Protein AF-A0AAN7BEZ6-F1 (afdb_monomer_lite)

pLDDT: mean 72.89, std 10.32, range [34.03, 89.44]

InterPro domains:
  IPR023213 Chloramphenicol acetyltransferase-like domain superfamily [G3DSA:3.30.559.10] (7-129)

Foldseek 3Di:
DDDDPDPDCVPDPDDDDDDPVRVVVVVCVVVLAVVVVVVQVVQVVVCQPDQLQQKAKDADPPPDDDPDDRIDIDGDNDADDDEAEAEEQDPDVVSVVVVVVVVVPPDQDRDRRHGRDYHYWYAYPNGDTDD

Sequence (131 aa):
MAQTGITNPVEIEDVYPCSAMQQDILLDQISGSSEAYHSRRAWAAVVKRHGILRTVFAENRSLAACETSPFFQAVLKKPKVNVQRLSIEGEHDGQVVSALFEWEGGAPTYMRKQPEHRVCLCITASGWIYS

Organism: NCBI:txid252190

Structure (mmCIF, N/CA/C/O backbone):
data_AF-A0AAN7BEZ6-F1
#
_entry.id   AF-A0AAN7BEZ6-F1
#
loop_
_atom_site.group_PDB
_atom_site.id
_atom_site.type_symbol
_atom_site.label_atom_id
_atom_site.label_alt_id
_atom_site.label_comp_id
_atom_site.label_asym_id
_atom_site.label_entity_id
_atom_site.label_seq_id
_atom_site.pdbx_PDB_ins_code
_atom_site.Cartn_x
_atom_site.Cartn_y
_atom_site.Cartn_z
_atom_site.occupancy
_atom_site.B_iso_or_equiv
_atom_site.auth_seq_id
_atom_site.auth_comp_id
_atom_site.auth_asym_id
_atom_site.auth_atom_id
_atom_site.pdbx_PDB_model_num
ATOM 1 N N . MET A 1 1 ? -7.878 -6.395 -31.678 1.00 34.03 1 MET A N 1
ATOM 2 C CA . MET A 1 1 ? -7.425 -7.580 -32.437 1.00 34.03 1 MET A CA 1
ATOM 3 C C . MET A 1 1 ? -5.981 -7.834 -32.038 1.00 34.03 1 MET A C 1
ATOM 5 O O . MET A 1 1 ? -5.226 -6.872 -32.021 1.00 34.03 1 MET A O 1
ATOM 9 N N . ALA A 1 2 ? -5.625 -9.048 -31.611 1.00 40.66 2 ALA A N 1
ATOM 10 C CA . ALA A 1 2 ? -4.254 -9.373 -31.212 1.00 40.66 2 ALA A CA 1
ATOM 11 C C . ALA A 1 2 ? -3.385 -9.570 -32.465 1.00 40.66 2 ALA A C 1
ATOM 13 O O . ALA A 1 2 ? -3.786 -10.300 -33.368 1.00 40.66 2 ALA A O 1
ATOM 14 N N . GLN A 1 3 ? -2.230 -8.909 -32.527 1.00 50.12 3 GLN A N 1
ATOM 15 C CA . GLN A 1 3 ? -1.208 -9.136 -33.551 1.00 50.12 3 GLN A CA 1
ATOM 16 C C . GLN A 1 3 ? -0.045 -9.873 -32.896 1.00 50.12 3 GLN A C 1
ATOM 18 O O . GLN A 1 3 ? 0.576 -9.361 -31.967 1.00 50.12 3 GLN A O 1
ATOM 23 N N . THR A 1 4 ? 0.229 -11.087 -33.354 1.00 56.28 4 THR A N 1
ATOM 24 C CA . THR A 1 4 ? 1.430 -11.825 -32.968 1.00 56.28 4 THR A CA 1
ATOM 25 C C . THR A 1 4 ? 2.590 -11.347 -33.839 1.00 56.28 4 THR A C 1
ATOM 27 O O . THR A 1 4 ? 2.446 -11.269 -35.054 1.00 56.28 4 THR A O 1
ATOM 30 N N . GLY A 1 5 ? 3.752 -11.053 -33.243 1.00 61.12 5 GLY A N 1
ATOM 31 C CA . GLY A 1 5 ? 4.985 -10.727 -33.985 1.00 61.12 5 GLY A CA 1
ATOM 32 C C . GLY A 1 5 ? 5.600 -11.919 -34.736 1.00 61.12 5 GLY A C 1
ATOM 33 O O . GLY A 1 5 ? 6.637 -11.777 -35.375 1.00 61.12 5 GLY A O 1
ATOM 34 N N . ILE A 1 6 ? 4.964 -13.089 -34.650 1.00 67.94 6 ILE A N 1
ATOM 35 C CA . ILE A 1 6 ? 5.328 -14.312 -35.361 1.00 67.94 6 ILE A CA 1
ATOM 36 C C . ILE A 1 6 ? 4.759 -14.211 -36.779 1.00 67.94 6 ILE A C 1
ATOM 38 O O . ILE A 1 6 ? 3.542 -14.228 -36.969 1.00 67.94 6 ILE A O 1
ATOM 42 N N . THR A 1 7 ? 5.641 -14.063 -37.765 1.00 71.56 7 THR A N 1
ATOM 43 C CA . THR A 1 7 ? 5.295 -13.879 -39.184 1.00 71.56 7 THR A CA 1
ATOM 44 C C . THR A 1 7 ? 5.155 -15.194 -39.951 1.00 71.56 7 THR A C 1
ATOM 46 O O . THR A 1 7 ? 4.520 -15.208 -41.004 1.00 71.56 7 THR A O 1
ATOM 49 N N . ASN A 1 8 ? 5.703 -16.295 -39.426 1.00 79.75 8 ASN A N 1
ATOM 50 C CA . ASN A 1 8 ? 5.627 -17.624 -40.022 1.00 79.75 8 ASN A CA 1
ATOM 51 C C . ASN A 1 8 ? 4.798 -18.582 -39.139 1.00 79.75 8 ASN A C 1
ATOM 53 O O . ASN A 1 8 ? 5.284 -19.043 -38.108 1.00 79.75 8 ASN A O 1
ATOM 57 N N . PRO A 1 9 ? 3.555 -18.917 -39.522 1.00 74.62 9 PRO A N 1
ATOM 58 C CA . PRO A 1 9 ? 2.665 -19.732 -38.694 1.00 74.62 9 PRO A CA 1
ATOM 59 C C . PRO A 1 9 ? 3.090 -21.204 -38.572 1.00 74.62 9 PRO A C 1
ATOM 61 O O . PRO A 1 9 ? 2.596 -21.891 -37.687 1.00 74.62 9 PRO A O 1
ATOM 64 N N . VAL A 1 10 ? 4.007 -21.693 -39.417 1.00 83.12 10 VAL A N 1
ATOM 65 C CA . VAL A 1 10 ? 4.525 -23.076 -39.341 1.00 83.12 10 VAL A CA 1
ATOM 66 C C . VAL A 1 10 ? 5.380 -23.304 -38.086 1.00 83.12 10 VAL A C 1
ATOM 68 O O . VAL A 1 10 ? 5.602 -24.439 -37.683 1.00 83.12 10 VAL A O 1
ATOM 71 N N . GLU A 1 11 ? 5.830 -22.230 -37.437 1.00 78.62 11 GLU A N 1
ATOM 72 C CA . GLU A 1 11 ? 6.617 -22.291 -36.201 1.00 78.62 11 GLU A CA 1
ATOM 73 C C . GLU A 1 11 ? 5.752 -22.469 -34.938 1.00 78.62 11 GLU A C 1
ATOM 75 O O . GLU A 1 11 ? 6.290 -22.617 -33.843 1.00 78.62 11 GLU A O 1
ATOM 80 N N . ILE A 1 12 ? 4.420 -22.452 -35.064 1.00 79.50 12 ILE A N 1
ATOM 81 C CA . ILE A 1 12 ? 3.487 -22.560 -33.936 1.00 79.50 12 ILE A CA 1
ATOM 82 C C . ILE A 1 12 ? 3.007 -24.010 -33.811 1.00 79.50 12 ILE A C 1
ATOM 84 O O . ILE A 1 12 ? 2.286 -24.501 -34.675 1.00 79.50 12 ILE A O 1
ATOM 88 N N . GLU A 1 13 ? 3.376 -24.675 -32.716 1.00 86.62 13 GLU A N 1
ATOM 89 C CA . GLU A 1 13 ? 2.917 -26.037 -32.401 1.00 86.62 13 GLU A CA 1
ATOM 90 C C . GLU A 1 13 ? 1.466 -26.054 -31.888 1.00 86.62 13 GLU A C 1
ATOM 92 O O . GLU A 1 13 ? 0.671 -26.872 -32.336 1.00 86.62 13 GLU A O 1
ATOM 97 N N . ASP A 1 14 ? 1.102 -25.129 -30.990 1.00 84.06 14 ASP A N 1
ATOM 98 C CA . ASP A 1 14 ? -0.245 -24.994 -30.419 1.00 84.06 14 ASP A CA 1
ATOM 99 C C . ASP A 1 14 ? -0.448 -23.614 -29.758 1.00 84.06 14 ASP A C 1
ATOM 101 O O . ASP A 1 14 ? 0.512 -22.883 -29.494 1.00 84.06 14 ASP A O 1
ATOM 105 N N . VAL A 1 15 ? -1.703 -23.256 -29.442 1.00 81.69 15 VAL A N 1
ATOM 106 C CA . VAL A 1 15 ? -2.054 -22.003 -28.742 1.00 81.69 15 VAL A CA 1
ATOM 107 C C . VAL A 1 15 ? -2.966 -22.272 -27.548 1.00 81.69 15 VAL A C 1
ATOM 109 O O . VAL A 1 15 ? -4.072 -22.791 -27.693 1.00 81.69 15 VAL A O 1
ATOM 112 N N . TYR A 1 16 ? -2.538 -21.820 -26.368 1.00 85.19 16 TYR A N 1
ATOM 113 C CA . TYR A 1 16 ? -3.280 -21.972 -25.117 1.00 85.19 16 TYR A CA 1
ATOM 114 C C . TYR A 1 16 ? -3.555 -20.616 -24.450 1.00 85.19 16 TYR A C 1
ATOM 116 O O . TYR A 1 16 ? -2.733 -19.699 -24.548 1.00 85.19 16 TYR A O 1
ATOM 124 N N . PRO A 1 17 ? -4.690 -20.460 -23.740 1.00 77.88 17 PRO A N 1
ATOM 125 C CA . PRO A 1 17 ? -4.943 -19.262 -22.951 1.00 77.88 17 PRO A CA 1
ATOM 126 C C . PRO A 1 17 ? -3.929 -19.147 -21.806 1.00 77.88 17 PRO A C 1
ATOM 128 O O . PRO A 1 17 ? -3.600 -20.129 -21.142 1.00 77.88 17 PRO A O 1
ATOM 131 N N . CYS A 1 18 ? -3.470 -17.926 -21.532 1.00 79.38 18 CYS A N 1
ATOM 132 C CA . CYS A 1 18 ? -2.625 -17.656 -20.370 1.00 79.38 18 CYS A CA 1
ATOM 133 C C . CYS A 1 18 ? -3.410 -17.882 -19.067 1.00 79.38 18 CYS A C 1
ATOM 135 O O . CYS A 1 18 ? -4.544 -17.413 -18.939 1.00 79.38 18 CYS A O 1
ATOM 137 N N . SER A 1 19 ? -2.795 -18.531 -18.077 1.00 83.38 19 SER A N 1
ATOM 138 C CA . SER A 1 19 ? -3.329 -18.613 -16.710 1.00 83.38 19 SER A CA 1
ATOM 139 C C . SER A 1 19 ? -3.383 -17.235 -16.042 1.00 83.38 19 SER A C 1
ATOM 141 O O . SER A 1 19 ? -2.655 -16.325 -16.433 1.00 83.38 19 SER A O 1
ATOM 143 N N . ALA A 1 20 ? -4.191 -17.090 -14.985 1.00 65.69 20 ALA A N 1
ATOM 144 C CA . ALA A 1 20 ? -4.278 -15.839 -14.223 1.00 65.69 20 ALA A CA 1
ATOM 145 C C . ALA A 1 20 ? -2.897 -15.342 -13.748 1.00 65.69 20 ALA A C 1
ATOM 147 O O . ALA A 1 20 ? -2.612 -14.154 -13.817 1.00 65.69 20 ALA A O 1
ATOM 148 N N . MET A 1 21 ? -2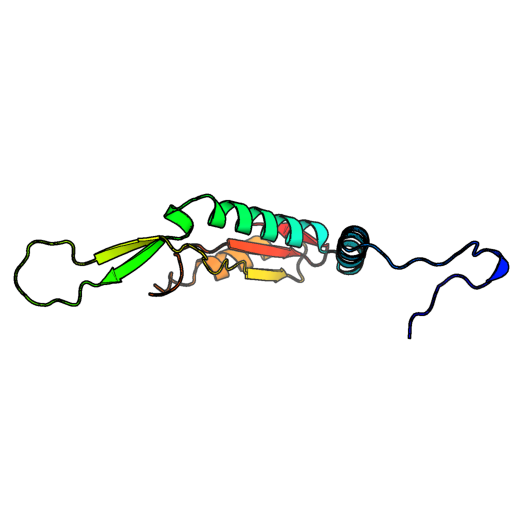.005 -16.258 -13.355 1.00 69.00 21 MET A N 1
ATOM 149 C CA . MET A 1 21 ? -0.644 -15.908 -12.941 1.00 69.00 21 MET A CA 1
ATOM 150 C C . MET A 1 21 ? 0.222 -15.427 -14.115 1.00 69.00 21 MET A C 1
ATOM 152 O O . MET A 1 21 ? 0.964 -14.464 -13.970 1.00 69.00 21 MET A O 1
ATOM 156 N N . GLN A 1 22 ? 0.120 -16.066 -15.285 1.00 76.81 22 GLN A N 1
ATOM 157 C CA . GLN A 1 22 ? 0.844 -15.633 -16.487 1.00 76.81 22 GLN A CA 1
ATOM 158 C C . GLN A 1 22 ? 0.336 -14.281 -17.001 1.00 76.81 22 GLN A C 1
ATOM 160 O O . GLN A 1 22 ? 1.136 -13.465 -17.445 1.00 76.81 22 GLN A O 1
ATOM 165 N N . GLN A 1 23 ? -0.973 -14.030 -16.916 1.00 78.12 23 GLN A N 1
ATOM 166 C CA . GLN A 1 23 ? -1.561 -12.740 -17.277 1.00 78.12 23 GLN A CA 1
ATOM 167 C C . GLN A 1 23 ? -1.069 -11.629 -16.350 1.00 78.12 23 GLN A C 1
ATOM 169 O O . GLN A 1 23 ? -0.638 -10.598 -16.853 1.00 78.12 23 GLN A O 1
ATOM 174 N N . ASP A 1 24 ? -1.066 -11.856 -15.032 1.00 65.25 24 ASP A N 1
ATOM 175 C CA . ASP A 1 24 ? -0.539 -10.892 -14.059 1.00 65.25 24 ASP A CA 1
ATOM 176 C C . ASP A 1 24 ? 0.933 -10.556 -14.355 1.00 65.25 24 ASP A C 1
ATOM 178 O O . ASP A 1 24 ? 1.282 -9.386 -14.466 1.00 65.25 24 ASP A O 1
ATOM 182 N N . ILE A 1 25 ? 1.777 -11.569 -14.595 1.00 70.44 25 ILE A N 1
ATOM 183 C CA . ILE A 1 25 ? 3.200 -11.373 -14.925 1.00 70.44 25 ILE A CA 1
ATOM 184 C C . ILE A 1 25 ? 3.374 -10.560 -16.216 1.00 70.44 25 ILE A C 1
ATOM 186 O O . ILE A 1 25 ? 4.190 -9.641 -16.265 1.00 70.44 25 ILE A O 1
ATOM 190 N N . LEU A 1 26 ? 2.628 -10.892 -17.272 1.00 73.19 26 LEU A N 1
ATOM 191 C CA . LEU A 1 26 ? 2.734 -10.196 -18.556 1.00 73.19 26 LEU A CA 1
ATOM 192 C C . LEU A 1 26 ? 2.220 -8.757 -18.461 1.00 73.19 26 LEU A C 1
ATOM 194 O O . LEU A 1 26 ? 2.846 -7.851 -19.004 1.00 73.19 26 LEU A O 1
ATOM 198 N N . LEU A 1 27 ? 1.120 -8.526 -17.741 1.00 68.00 27 LEU A N 1
ATOM 199 C CA . LEU A 1 27 ? 0.599 -7.182 -17.488 1.00 68.00 27 LEU A CA 1
ATOM 200 C C . LEU A 1 27 ? 1.594 -6.341 -16.679 1.00 68.00 27 LEU A C 1
ATOM 202 O O . LEU A 1 27 ? 1.790 -5.173 -17.012 1.00 68.00 27 LEU A O 1
ATOM 206 N N . ASP A 1 28 ? 2.266 -6.942 -15.693 1.00 65.25 28 ASP A N 1
ATOM 207 C CA . ASP A 1 28 ? 3.298 -6.292 -14.876 1.00 65.25 28 ASP A CA 1
ATOM 208 C C . ASP A 1 28 ? 4.555 -5.921 -15.684 1.00 65.25 28 ASP A C 1
ATOM 210 O O . ASP A 1 28 ? 5.196 -4.902 -15.405 1.00 65.25 28 ASP A O 1
ATOM 214 N N . GLN A 1 29 ? 4.911 -6.721 -16.699 1.00 63.34 29 GLN A N 1
ATOM 215 C CA . GLN A 1 29 ? 6.014 -6.413 -17.617 1.00 63.34 29 GLN A CA 1
ATOM 216 C C . GLN A 1 29 ? 5.648 -5.321 -18.626 1.00 63.34 29 GLN A C 1
ATOM 218 O O . GLN A 1 29 ? 6.463 -4.443 -18.899 1.00 63.34 29 GLN A O 1
ATOM 223 N N . ILE A 1 30 ? 4.421 -5.341 -19.150 1.00 66.75 30 ILE A N 1
ATOM 224 C CA . ILE A 1 30 ? 3.941 -4.347 -20.123 1.00 66.75 30 ILE A CA 1
ATOM 225 C C . ILE A 1 30 ? 3.782 -2.965 -19.473 1.00 66.75 30 ILE A C 1
ATOM 227 O O . ILE A 1 30 ? 3.986 -1.947 -20.130 1.00 66.75 30 ILE A O 1
ATOM 231 N N . SER A 1 31 ? 3.430 -2.903 -18.187 1.00 60.56 31 SER A N 1
ATOM 232 C CA . SER A 1 31 ? 3.215 -1.639 -17.477 1.00 60.56 31 SER A CA 1
ATOM 233 C C . SER A 1 31 ? 4.491 -0.992 -16.925 1.00 60.56 31 SER A C 1
ATOM 235 O O . SER A 1 31 ? 4.407 0.115 -16.387 1.00 60.56 31 SER A O 1
ATOM 237 N N . GLY A 1 32 ? 5.643 -1.677 -16.980 1.00 55.28 32 GLY A N 1
ATOM 238 C CA . GLY A 1 32 ? 6.888 -1.228 -16.341 1.00 55.28 32 GLY A CA 1
ATOM 239 C C . GLY A 1 32 ? 6.762 -1.019 -14.823 1.00 55.28 32 GLY A C 1
ATOM 240 O O . GLY A 1 32 ? 7.543 -0.277 -14.240 1.00 55.28 32 GLY A O 1
ATOM 241 N N . SER A 1 33 ? 5.750 -1.614 -14.171 1.00 57.19 33 SER A N 1
ATOM 242 C CA . SER A 1 33 ? 5.316 -1.246 -12.811 1.00 57.19 33 SER A CA 1
ATOM 243 C C . SER A 1 33 ? 5.315 -2.403 -11.807 1.00 57.19 33 SER A C 1
ATOM 245 O O . SER A 1 33 ? 4.559 -2.359 -10.829 1.00 57.19 33 SER A O 1
ATOM 247 N N . SER A 1 34 ? 6.119 -3.439 -12.056 1.00 60.94 34 SER A N 1
ATOM 248 C CA . SER A 1 34 ? 6.194 -4.666 -11.245 1.00 60.94 34 SER A CA 1
ATOM 249 C C . SER A 1 34 ? 6.386 -4.378 -9.747 1.00 60.94 34 SER A C 1
ATOM 251 O O . SER A 1 34 ? 5.636 -4.869 -8.900 1.00 60.94 34 SER A O 1
ATOM 253 N N . GLU A 1 35 ? 7.309 -3.484 -9.386 1.00 62.06 35 GLU A N 1
ATOM 254 C CA . GLU A 1 35 ? 7.569 -3.178 -7.975 1.00 62.06 35 GLU A CA 1
ATOM 255 C C . GLU A 1 35 ? 6.427 -2.393 -7.307 1.00 62.06 35 GLU A C 1
ATOM 257 O O . GLU A 1 35 ? 6.104 -2.626 -6.143 1.00 62.06 35 GLU A O 1
ATOM 262 N N . ALA A 1 36 ? 5.730 -1.520 -8.043 1.00 63.19 36 ALA A N 1
ATOM 263 C CA . ALA A 1 36 ? 4.662 -0.685 -7.486 1.00 63.19 36 ALA A CA 1
ATOM 264 C C . ALA A 1 36 ? 3.457 -1.544 -7.093 1.00 63.19 36 ALA A C 1
ATOM 266 O O . ALA A 1 36 ? 2.804 -1.330 -6.065 1.00 63.19 36 ALA A O 1
ATOM 267 N N . TYR A 1 37 ? 3.165 -2.536 -7.934 1.00 64.62 37 TYR A N 1
ATOM 268 C CA . TYR A 1 37 ? 2.097 -3.492 -7.708 1.00 64.62 37 TYR A CA 1
ATOM 269 C C . TYR A 1 37 ? 2.405 -4.402 -6.514 1.00 64.62 37 TYR A C 1
ATOM 271 O O . TYR A 1 37 ? 1.544 -4.570 -5.637 1.00 64.62 37 TYR A O 1
ATOM 279 N N . HIS A 1 38 ? 3.637 -4.915 -6.422 1.00 70.62 38 HIS A N 1
ATOM 280 C CA . HIS A 1 38 ? 4.095 -5.699 -5.276 1.00 70.62 38 HIS A CA 1
ATOM 281 C C . HIS A 1 38 ? 4.033 -4.902 -3.972 1.00 70.62 38 HIS A C 1
ATOM 283 O O . HIS A 1 38 ? 3.442 -5.382 -3.002 1.00 70.62 38 HIS A O 1
ATOM 289 N N . SER A 1 39 ? 4.522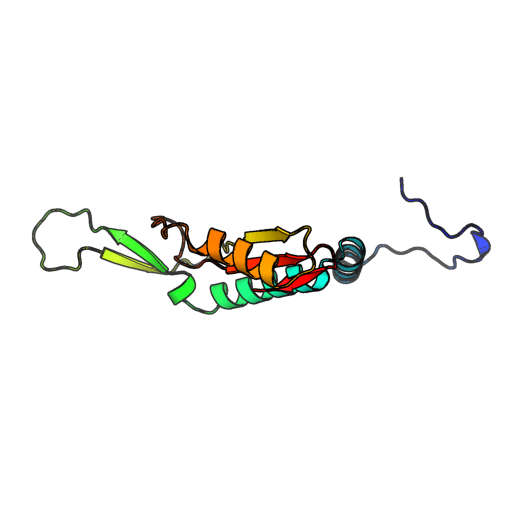 -3.662 -3.964 1.00 74.19 39 SER A N 1
ATOM 290 C CA . SER A 1 39 ? 4.481 -2.780 -2.794 1.00 74.19 39 SER A CA 1
ATOM 291 C C . SER A 1 39 ? 3.048 -2.477 -2.351 1.00 74.19 39 SER A C 1
ATOM 293 O O . SER A 1 39 ? 2.731 -2.555 -1.162 1.00 74.19 39 SER A O 1
ATOM 295 N N . ARG A 1 40 ? 2.118 -2.255 -3.292 1.00 76.94 40 ARG A N 1
ATOM 296 C CA . ARG A 1 40 ? 0.691 -2.076 -2.970 1.00 76.94 40 ARG A CA 1
ATOM 297 C C . ARG A 1 40 ? 0.076 -3.331 -2.348 1.00 76.94 40 ARG A C 1
ATOM 299 O O . ARG A 1 40 ? -0.685 -3.230 -1.383 1.00 76.94 40 ARG A O 1
ATOM 306 N N . ARG A 1 41 ? 0.375 -4.517 -2.888 1.00 80.44 41 ARG A N 1
ATOM 307 C CA . ARG A 1 41 ? -0.117 -5.791 -2.333 1.00 80.44 41 ARG A CA 1
ATOM 308 C C . ARG A 1 41 ? 0.476 -6.076 -0.956 1.00 80.44 41 ARG A C 1
ATOM 310 O O . ARG A 1 41 ? -0.262 -6.505 -0.067 1.00 80.44 41 ARG A O 1
ATOM 317 N N . ALA A 1 42 ? 1.767 -5.813 -0.776 1.00 84.75 42 ALA A N 1
ATOM 318 C CA . ALA A 1 42 ? 2.453 -5.958 0.500 1.00 84.75 42 ALA A CA 1
ATOM 319 C C . ALA A 1 42 ? 1.822 -5.042 1.554 1.00 84.75 42 ALA A C 1
ATOM 321 O O . ALA A 1 42 ? 1.417 -5.514 2.617 1.00 84.75 42 ALA A O 1
ATOM 322 N N . TRP A 1 43 ? 1.608 -3.767 1.221 1.00 86.31 43 TRP A N 1
ATOM 323 C CA . TRP A 1 43 ? 0.936 -2.826 2.111 1.00 86.31 43 TRP A CA 1
ATOM 324 C C . TRP A 1 43 ? -0.490 -3.264 2.464 1.00 86.31 43 TRP A C 1
ATOM 326 O O . TRP A 1 43 ? -0.884 -3.255 3.631 1.00 86.31 43 TRP A O 1
ATOM 336 N N . ALA A 1 44 ? -1.258 -3.745 1.484 1.00 85.38 44 ALA A N 1
ATOM 337 C CA . ALA A 1 44 ? -2.592 -4.276 1.744 1.00 85.38 44 ALA A CA 1
ATOM 338 C C . ALA A 1 44 ? -2.571 -5.484 2.699 1.00 85.38 44 ALA A C 1
ATOM 340 O O . ALA A 1 44 ? -3.455 -5.613 3.552 1.00 85.38 44 ALA A O 1
ATOM 341 N N . ALA A 1 45 ? -1.561 -6.353 2.598 1.00 86.62 45 ALA A N 1
ATOM 342 C CA . ALA A 1 45 ? -1.374 -7.465 3.524 1.00 86.62 45 ALA A CA 1
ATOM 343 C C . ALA A 1 45 ? -1.039 -6.980 4.948 1.00 86.62 45 ALA A C 1
ATOM 345 O O . ALA A 1 45 ? -1.617 -7.494 5.910 1.00 86.62 45 ALA A O 1
ATOM 346 N N . VAL A 1 46 ? -0.184 -5.959 5.084 1.00 89.44 46 VAL A N 1
ATOM 347 C CA . VAL A 1 46 ? 0.155 -5.319 6.369 1.00 89.44 46 VAL A CA 1
ATOM 348 C C . VAL A 1 46 ? -1.095 -4.717 7.016 1.00 89.44 46 VAL A C 1
ATOM 350 O O . VAL A 1 46 ? -1.439 -5.082 8.143 1.00 89.44 46 VAL A O 1
ATOM 353 N N . VAL A 1 47 ? -1.850 -3.887 6.289 1.00 88.69 47 VAL A N 1
ATOM 354 C CA . VAL A 1 47 ? -3.097 -3.293 6.798 1.00 88.69 47 VAL A CA 1
ATOM 355 C C . VAL A 1 47 ? -4.098 -4.375 7.207 1.00 88.69 47 VAL A C 1
ATOM 357 O O . VAL A 1 47 ? -4.724 -4.278 8.260 1.00 88.69 47 VAL A O 1
ATOM 360 N N . LYS A 1 48 ? -4.237 -5.457 6.429 1.00 86.88 48 LYS A N 1
ATOM 361 C CA . LYS A 1 48 ? -5.144 -6.564 6.772 1.00 86.88 48 LYS A CA 1
ATOM 362 C C . LYS A 1 48 ? -4.729 -7.286 8.059 1.00 86.88 48 LYS A C 1
ATOM 364 O O . LYS A 1 48 ? -5.597 -7.658 8.854 1.00 86.88 48 LYS A O 1
ATOM 369 N N . ARG A 1 49 ? -3.425 -7.479 8.268 1.00 87.50 49 ARG A N 1
ATOM 370 C CA . ARG A 1 49 ? -2.865 -8.199 9.420 1.00 87.50 49 ARG A CA 1
ATOM 371 C C . ARG A 1 49 ? -2.962 -7.392 10.714 1.00 87.50 49 ARG A C 1
ATOM 373 O O . ARG A 1 49 ? -3.340 -7.951 11.742 1.00 87.50 49 ARG A O 1
ATOM 380 N N . HIS A 1 50 ? -2.664 -6.095 10.681 1.00 87.75 50 HIS A N 1
ATOM 381 C CA . HIS A 1 50 ? -2.530 -5.281 11.891 1.00 87.75 50 HIS A CA 1
ATOM 382 C C . HIS A 1 50 ? -3.817 -4.515 12.220 1.00 87.75 50 HIS A C 1
ATOM 384 O O . HIS A 1 50 ? -4.264 -3.662 11.461 1.00 87.75 50 HIS A O 1
ATOM 390 N N . GLY A 1 51 ? -4.425 -4.809 13.377 1.00 83.94 51 GLY A N 1
ATOM 391 C CA . GLY A 1 51 ? -5.691 -4.197 13.806 1.00 83.94 51 GLY A CA 1
ATOM 392 C C . GLY A 1 51 ? -5.632 -2.673 13.929 1.00 83.94 51 GLY A C 1
ATOM 393 O O . GLY A 1 51 ? -6.583 -2.007 13.536 1.00 83.94 51 GLY A O 1
ATOM 394 N N . ILE A 1 52 ? -4.496 -2.129 14.378 1.00 85.44 52 ILE A N 1
ATOM 395 C CA . ILE A 1 52 ? -4.290 -0.682 14.532 1.00 85.44 52 ILE A CA 1
ATOM 396 C C . ILE A 1 52 ? -4.427 0.079 13.205 1.00 85.44 52 ILE A C 1
ATOM 398 O O . ILE A 1 52 ? -5.038 1.138 13.168 1.00 85.44 52 ILE A O 1
ATOM 402 N N . LEU A 1 53 ? -3.979 -0.504 12.087 1.00 84.88 53 LEU A N 1
ATOM 403 C CA . LEU A 1 53 ? -4.096 0.099 10.752 1.00 84.88 53 LEU A CA 1
ATOM 404 C C . LEU A 1 53 ? -5.515 0.008 10.175 1.00 84.88 53 LEU A C 1
ATOM 406 O O . LEU A 1 53 ? -5.788 0.543 9.105 1.00 84.88 53 LEU A O 1
ATOM 410 N N . ARG A 1 54 ? -6.429 -0.686 10.858 1.00 87.88 54 ARG A N 1
ATOM 411 C CA . ARG A 1 54 ? -7.842 -0.840 10.473 1.00 87.88 54 ARG A CA 1
ATOM 412 C C . ARG A 1 54 ? -8.781 -0.136 11.437 1.00 87.88 54 ARG A C 1
ATOM 414 O O . ARG A 1 54 ? -9.996 -0.301 11.328 1.00 87.88 54 ARG A O 1
ATOM 421 N N . THR A 1 55 ? -8.218 0.589 12.390 1.00 84.81 55 THR A N 1
ATOM 422 C CA . THR A 1 55 ? -8.950 1.305 13.414 1.00 84.81 55 THR A CA 1
ATOM 423 C C . THR A 1 55 ? -9.538 2.591 12.850 1.00 84.81 55 THR A C 1
ATOM 425 O O . THR A 1 55 ? -8.837 3.366 12.209 1.00 84.81 55 THR A O 1
ATOM 428 N N . VAL A 1 56 ? -10.813 2.834 13.142 1.00 83.94 56 VAL A N 1
ATOM 429 C CA . VAL A 1 56 ? -11.463 4.140 13.006 1.00 83.94 56 VAL A CA 1
ATOM 430 C C . VAL A 1 56 ? -11.899 4.636 14.379 1.00 83.94 56 VAL A C 1
ATOM 432 O O . VAL A 1 56 ? -12.218 3.832 15.263 1.00 83.94 56 VAL A O 1
ATOM 435 N N . PHE A 1 57 ? -11.944 5.955 14.542 1.00 81.75 57 PHE A N 1
ATOM 436 C CA . PHE A 1 57 ? -12.468 6.596 15.741 1.00 81.75 57 PHE A CA 1
ATOM 437 C C . PHE A 1 57 ? -13.885 7.114 15.478 1.00 81.75 57 PHE A C 1
ATOM 439 O O . PHE A 1 57 ? -14.239 7.508 14.365 1.00 81.75 57 PHE A O 1
ATOM 446 N N . ALA A 1 58 ? -14.737 7.069 16.495 1.00 77.12 58 ALA A N 1
ATOM 447 C CA . ALA A 1 58 ? -16.094 7.589 16.420 1.00 77.12 58 ALA A CA 1
ATOM 448 C C . ALA A 1 58 ? -16.431 8.334 17.708 1.00 77.12 58 ALA A C 1
ATOM 450 O O . ALA A 1 58 ? -16.219 7.810 18.795 1.00 77.12 58 ALA A O 1
ATOM 451 N N . GLU A 1 59 ? -16.966 9.549 17.589 1.00 73.12 59 GLU A N 1
ATOM 452 C CA . GLU A 1 59 ? -17.428 10.299 18.763 1.00 73.12 59 GLU A CA 1
ATOM 453 C C . GLU A 1 59 ? -18.645 9.624 19.394 1.00 73.12 59 GLU A C 1
ATOM 455 O O . GLU A 1 59 ? -19.585 9.221 18.694 1.00 73.12 59 GLU A O 1
ATOM 460 N N . ASN A 1 60 ? -18.656 9.599 20.721 1.00 69.06 60 ASN A N 1
ATOM 461 C CA . ASN A 1 60 ? -19.824 9.264 21.507 1.00 69.06 60 ASN A CA 1
ATOM 462 C C . ASN A 1 60 ? -20.814 10.442 21.485 1.00 69.06 60 ASN A C 1
ATOM 464 O O . ASN A 1 60 ? -20.617 11.443 22.165 1.00 69.06 60 ASN A O 1
ATOM 468 N N . ARG A 1 61 ? -21.885 10.344 20.684 1.00 67.06 61 ARG A N 1
ATOM 469 C CA . ARG A 1 61 ? -22.935 11.382 20.615 1.00 67.06 61 ARG A CA 1
ATOM 470 C C . ARG A 1 61 ? -24.000 11.257 21.710 1.00 67.06 61 ARG A C 1
ATOM 472 O O . ARG A 1 61 ? -24.937 12.052 21.724 1.00 67.06 61 ARG A O 1
ATOM 479 N N . SER A 1 62 ? -23.892 10.270 22.603 1.00 62.06 62 SER A N 1
ATOM 480 C CA . SER A 1 62 ? -24.835 10.096 23.707 1.00 62.06 62 SER A CA 1
ATOM 481 C C . SER A 1 62 ? -24.530 11.105 24.813 1.00 62.06 62 SER A C 1
ATOM 483 O O . SER A 1 62 ? -23.802 10.826 25.762 1.00 62.06 62 SER A O 1
ATOM 485 N N . LEU A 1 63 ? -25.091 12.303 24.665 1.00 58.06 63 LEU A N 1
ATOM 486 C CA . LEU A 1 63 ? -25.139 13.346 25.684 1.00 58.06 63 LEU A CA 1
ATOM 487 C C . LEU A 1 63 ? -26.095 12.929 26.813 1.00 58.06 63 LEU A C 1
ATOM 489 O O . LEU A 1 63 ? -27.225 13.399 26.871 1.00 58.06 63 LEU A O 1
ATOM 493 N N . ALA A 1 64 ? -25.664 12.031 27.696 1.00 54.69 64 ALA A N 1
ATOM 494 C CA . ALA A 1 64 ? -26.242 11.885 29.031 1.00 54.69 64 ALA A CA 1
ATOM 495 C C . ALA A 1 64 ? -25.298 11.069 29.922 1.00 54.69 64 ALA A C 1
ATOM 497 O O . ALA A 1 64 ? -25.167 9.861 29.757 1.00 54.69 64 ALA A O 1
ATOM 498 N N . ALA A 1 65 ? -24.668 11.759 30.874 1.00 52.06 65 ALA A N 1
ATOM 499 C CA . ALA A 1 65 ? -24.242 11.216 32.161 1.00 52.06 65 ALA A CA 1
ATOM 500 C C . ALA A 1 65 ? -23.481 9.875 32.141 1.00 52.06 65 ALA A C 1
ATOM 502 O O . ALA A 1 65 ? -23.960 8.869 32.656 1.00 52.06 65 ALA A O 1
ATOM 503 N N . CYS A 1 66 ? -22.250 9.864 31.633 1.00 49.66 66 CYS A N 1
ATOM 504 C CA . CYS A 1 66 ? -21.244 8.939 32.152 1.00 49.66 66 CYS A CA 1
ATOM 505 C C . CYS A 1 66 ? -19.845 9.476 31.844 1.00 49.66 66 CYS A C 1
ATOM 507 O O . CYS A 1 66 ? -19.624 9.981 30.743 1.00 49.66 66 CYS A O 1
ATOM 509 N N . GLU A 1 67 ? -18.907 9.340 32.783 1.00 57.38 67 GLU A N 1
ATOM 510 C CA . GLU A 1 67 ? -17.464 9.624 32.658 1.00 57.38 67 GLU A CA 1
ATOM 511 C C . GLU A 1 67 ? -16.769 8.677 31.655 1.00 57.38 67 GLU A C 1
ATOM 513 O O . GLU A 1 67 ? -15.720 8.092 31.910 1.00 57.38 67 GLU A O 1
ATOM 518 N N . THR A 1 68 ? -17.388 8.449 30.504 1.00 64.38 68 THR A N 1
ATOM 519 C CA . THR A 1 68 ? -16.905 7.528 29.479 1.00 64.38 68 THR A CA 1
ATOM 520 C C . THR A 1 68 ? -16.228 8.310 28.367 1.00 64.38 68 THR A C 1
ATOM 522 O O . THR A 1 68 ? -16.653 9.410 28.017 1.00 64.38 68 THR A O 1
ATOM 525 N N . SER A 1 69 ? -15.147 7.731 27.836 1.00 63.78 69 SER A N 1
ATOM 526 C CA . SER A 1 69 ? -14.312 8.307 26.777 1.00 63.78 69 SER A CA 1
ATOM 527 C C . SER A 1 69 ? -15.150 8.988 25.676 1.00 63.78 69 SER A C 1
ATOM 529 O O . SER A 1 69 ? -16.078 8.362 25.153 1.00 63.78 69 SER A O 1
ATOM 531 N N . PRO A 1 70 ? -14.808 10.227 25.264 1.00 71.81 70 PRO A N 1
ATOM 532 C CA . PRO A 1 70 ? -15.523 10.951 24.206 1.00 71.81 70 PRO A CA 1
ATOM 533 C C . PRO A 1 70 ? -15.438 10.257 22.840 1.00 71.81 70 PRO A C 1
ATOM 535 O O . PRO A 1 70 ? -16.231 10.549 21.943 1.00 71.81 70 PRO A O 1
ATOM 538 N N . PHE A 1 71 ? -14.504 9.315 22.679 1.00 74.31 71 PHE A N 1
ATOM 539 C CA . PHE A 1 71 ? -14.323 8.533 21.465 1.00 74.31 71 PHE A CA 1
ATOM 540 C C . PHE A 1 71 ? -14.361 7.033 21.744 1.00 74.31 71 PHE A C 1
ATOM 542 O O . PHE A 1 71 ? -13.843 6.550 22.753 1.00 74.31 71 PHE A O 1
ATOM 549 N N . PHE A 1 72 ? -14.902 6.294 20.783 1.00 78.44 72 PHE A N 1
ATOM 550 C CA . PHE A 1 72 ? -14.774 4.849 20.686 1.00 78.44 72 PHE A CA 1
ATOM 551 C C . PHE A 1 72 ? -13.832 4.473 19.551 1.00 78.44 72 PHE A C 1
ATOM 553 O O . PHE A 1 72 ? -13.801 5.124 18.504 1.00 78.44 72 PHE A O 1
ATOM 560 N N . GLN A 1 73 ? -13.106 3.378 19.757 1.00 84.25 73 GLN A N 1
ATOM 561 C CA . GLN A 1 73 ? -12.247 2.769 18.757 1.00 84.25 73 GLN A CA 1
ATOM 562 C C . GLN A 1 73 ? -12.945 1.549 18.147 1.00 84.25 73 GLN A C 1
ATOM 564 O O . GLN A 1 73 ? -13.359 0.647 18.875 1.00 84.25 73 GLN A O 1
ATOM 569 N N . ALA A 1 74 ? -13.038 1.481 16.819 1.00 82.94 74 ALA A N 1
ATOM 570 C CA . ALA A 1 74 ? -13.600 0.331 16.113 1.00 82.94 74 ALA A CA 1
ATOM 571 C C . ALA A 1 74 ? -12.617 -0.219 15.075 1.00 82.94 74 ALA A C 1
ATOM 573 O O . ALA A 1 74 ? -12.089 0.525 14.255 1.00 82.94 74 ALA A O 1
ATOM 574 N N . VAL A 1 75 ? -12.398 -1.537 15.077 1.00 87.12 75 VAL A N 1
ATOM 575 C CA . VAL A 1 75 ? -11.505 -2.211 14.120 1.00 87.12 75 VAL A CA 1
ATOM 576 C C . VAL A 1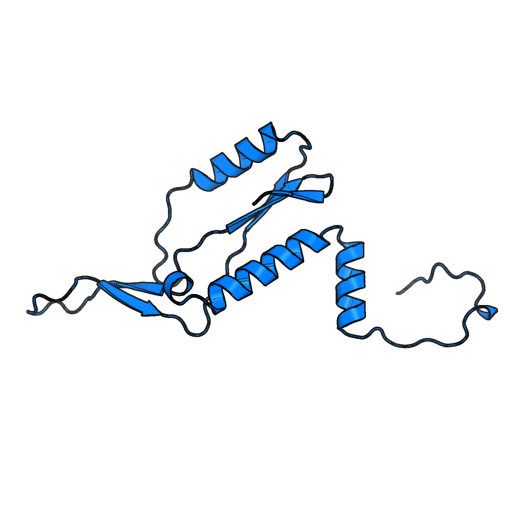 75 ? -12.317 -2.771 12.953 1.00 87.12 75 VAL A C 1
ATOM 578 O O . VAL A 1 75 ? -13.162 -3.653 13.123 1.00 87.12 75 VAL A O 1
ATOM 581 N N . LEU A 1 76 ? -12.046 -2.294 11.739 1.00 83.75 76 LEU A N 1
ATOM 582 C CA . LEU A 1 76 ? -12.764 -2.712 10.537 1.00 83.75 76 LEU A CA 1
ATOM 583 C C . LEU A 1 76 ? -12.337 -4.110 10.076 1.00 83.75 76 LEU A C 1
ATOM 585 O O . LEU A 1 76 ? -11.156 -4.373 9.854 1.00 83.75 76 LEU A O 1
ATOM 589 N N . LYS A 1 77 ? -13.299 -5.006 9.819 1.00 83.69 77 LYS A N 1
ATOM 590 C CA . LYS A 1 77 ? -13.020 -6.337 9.234 1.00 83.69 77 LYS A CA 1
ATOM 591 C C . LYS A 1 77 ? -12.482 -6.260 7.799 1.00 83.69 77 LYS A C 1
ATOM 593 O O . LYS A 1 77 ? -11.673 -7.095 7.409 1.00 83.69 77 LYS A O 1
ATOM 598 N N . LYS A 1 78 ? -12.936 -5.271 7.023 1.00 82.88 78 LYS A N 1
ATOM 599 C CA . LYS A 1 78 ? -12.556 -5.045 5.620 1.00 82.88 78 LYS A CA 1
ATOM 600 C C . LYS A 1 78 ? -12.234 -3.556 5.414 1.00 82.88 78 LYS A C 1
ATOM 602 O O . LYS A 1 78 ? -13.111 -2.810 4.986 1.00 82.88 78 LYS A O 1
ATOM 607 N N . 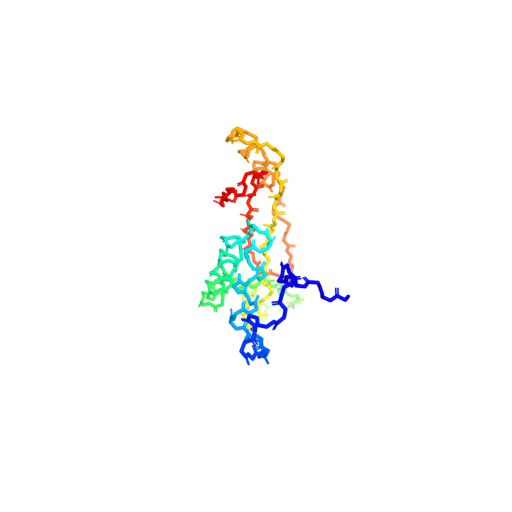PRO A 1 79 ? -11.030 -3.101 5.798 1.00 80.19 79 PRO A N 1
ATOM 608 C CA . PRO A 1 79 ? -10.624 -1.712 5.608 1.00 80.19 79 PRO A CA 1
ATOM 609 C C . PRO A 1 79 ? -10.449 -1.423 4.113 1.00 80.19 79 PRO A C 1
ATOM 611 O O . PRO A 1 79 ? -10.023 -2.292 3.349 1.00 80.19 79 PRO A O 1
ATOM 614 N N . LYS A 1 80 ? -10.726 -0.188 3.696 1.00 79.69 80 LYS A N 1
ATOM 615 C CA . LYS A 1 80 ? -10.259 0.304 2.400 1.00 79.69 80 LYS A CA 1
ATOM 616 C C . LYS A 1 80 ? -8.777 0.649 2.551 1.00 79.69 80 LYS A C 1
ATOM 618 O O . LYS A 1 80 ? -8.443 1.490 3.376 1.00 79.69 80 LYS A O 1
ATOM 623 N N . VAL A 1 81 ? -7.913 -0.016 1.789 1.00 80.00 81 VAL A N 1
ATOM 624 C CA . VAL A 1 81 ? -6.474 0.278 1.760 1.00 80.00 81 VAL A CA 1
ATOM 625 C C . VAL A 1 81 ? -6.247 1.363 0.719 1.00 80.00 81 VAL A C 1
ATOM 627 O O . VAL A 1 81 ? -6.566 1.156 -0.453 1.00 80.00 81 VAL A O 1
ATOM 630 N N . ASN A 1 82 ? -5.736 2.516 1.142 1.00 72.94 82 ASN A N 1
ATOM 631 C CA . ASN A 1 82 ? -5.420 3.610 0.233 1.00 72.94 82 ASN A CA 1
ATOM 632 C C . ASN A 1 82 ? -3.904 3.674 0.019 1.00 72.94 82 ASN A C 1
ATOM 634 O O . ASN A 1 82 ? -3.160 3.968 0.952 1.00 72.94 82 ASN A O 1
ATOM 638 N N . VAL A 1 83 ? -3.463 3.370 -1.202 1.00 77.19 83 VAL A N 1
ATOM 639 C CA . VAL A 1 83 ? -2.074 3.553 -1.641 1.00 77.19 83 VAL A CA 1
ATOM 640 C C . VAL A 1 83 ? -2.104 4.592 -2.741 1.00 77.19 83 VAL A C 1
ATOM 642 O O . VAL A 1 83 ? -2.673 4.342 -3.805 1.00 77.19 83 VAL A O 1
ATOM 645 N N . GLN A 1 84 ? -1.551 5.766 -2.459 1.00 76.94 84 GLN A N 1
ATOM 646 C CA . GLN A 1 84 ? -1.461 6.833 -3.447 1.00 76.94 84 GLN A CA 1
ATOM 647 C C . GLN A 1 84 ? -0.230 6.606 -4.319 1.00 76.94 84 GLN A C 1
ATOM 649 O O . GLN A 1 84 ? 0.799 6.149 -3.832 1.00 76.94 84 GLN A O 1
ATOM 654 N N . ARG A 1 85 ? -0.356 6.889 -5.615 1.00 74.31 85 ARG A N 1
ATOM 655 C CA . ARG A 1 85 ? 0.740 6.798 -6.578 1.00 74.31 85 ARG A CA 1
ATOM 656 C C . ARG A 1 85 ? 1.059 8.206 -7.059 1.00 74.31 85 ARG A C 1
ATOM 658 O O . ARG A 1 85 ? 0.173 8.858 -7.605 1.00 74.31 85 ARG A O 1
ATOM 665 N N . LEU A 1 86 ? 2.299 8.639 -6.878 1.00 78.19 86 LEU A N 1
ATOM 666 C CA . LEU A 1 86 ? 2.825 9.863 -7.472 1.00 78.19 86 LEU A CA 1
ATOM 667 C C . LEU A 1 86 ? 3.750 9.461 -8.615 1.00 78.19 86 LEU A C 1
ATOM 669 O O . LEU A 1 86 ? 4.664 8.669 -8.415 1.00 78.19 86 LEU A O 1
ATOM 673 N N . SER A 1 87 ? 3.473 9.958 -9.817 1.00 75.50 87 SER A N 1
ATOM 674 C CA . SER A 1 87 ? 4.371 9.802 -10.961 1.00 75.50 87 SER A CA 1
ATOM 675 C C . SER A 1 87 ? 5.158 11.091 -11.105 1.00 75.50 87 SER A C 1
ATOM 677 O O . SER A 1 87 ? 4.547 12.156 -11.177 1.00 75.50 87 SER A O 1
ATOM 679 N N . ILE A 1 88 ? 6.482 10.999 -11.141 1.00 75.81 88 ILE A N 1
ATOM 680 C CA . ILE A 1 88 ? 7.361 12.152 -11.314 1.00 75.81 88 ILE A CA 1
ATOM 681 C C . ILE A 1 88 ? 8.122 11.986 -12.618 1.00 75.81 88 ILE A C 1
ATOM 683 O O . ILE A 1 88 ? 8.706 10.940 -12.886 1.00 75.81 88 ILE A O 1
ATOM 687 N N . GLU A 1 89 ? 8.118 13.041 -13.421 1.00 70.00 89 GLU A N 1
ATOM 688 C CA . GLU A 1 89 ? 8.861 13.105 -14.681 1.00 70.00 89 GLU A CA 1
ATOM 689 C C . GLU A 1 89 ? 10.380 13.240 -14.456 1.00 70.00 89 GLU A C 1
ATOM 691 O O . GLU A 1 89 ? 11.173 12.967 -15.350 1.00 70.00 89 GLU A O 1
ATOM 696 N N . GLY A 1 90 ? 10.789 13.620 -13.245 1.00 63.53 90 GLY A N 1
ATOM 697 C CA . GLY A 1 90 ? 12.176 13.770 -12.831 1.00 63.53 90 GLY A CA 1
ATOM 698 C C . GLY A 1 90 ? 12.886 12.469 -12.487 1.00 63.53 90 GLY A C 1
ATOM 699 O O . GLY A 1 90 ? 12.314 11.587 -11.850 1.00 63.53 90 GLY A O 1
ATOM 700 N N . GLU A 1 91 ? 14.174 12.399 -12.820 1.00 64.62 91 GLU A N 1
ATOM 701 C CA . GLU A 1 91 ? 15.071 11.303 -12.418 1.00 64.62 91 GLU A CA 1
ATOM 702 C C . GLU A 1 91 ? 15.974 11.664 -11.229 1.00 64.62 91 GLU A C 1
ATOM 704 O O . GLU A 1 91 ? 16.704 10.819 -10.722 1.00 64.62 91 GLU A O 1
ATOM 709 N N . HIS A 1 92 ? 15.945 12.921 -10.775 1.00 68.06 92 HIS A N 1
ATOM 710 C CA . HIS A 1 92 ? 16.778 13.382 -9.668 1.00 68.06 92 HIS A CA 1
ATOM 711 C C . HIS A 1 92 ? 16.067 13.210 -8.325 1.00 68.06 92 HIS A C 1
ATOM 713 O O . HIS A 1 92 ? 14.974 13.748 -8.130 1.00 68.06 92 HIS A O 1
ATOM 719 N N . ASP A 1 93 ? 16.751 12.583 -7.364 1.00 69.12 93 ASP A N 1
ATOM 720 C CA . ASP A 1 93 ? 16.270 12.363 -5.992 1.00 69.12 93 ASP A CA 1
ATOM 721 C C . ASP A 1 93 ? 15.705 13.637 -5.335 1.00 69.12 93 ASP A C 1
ATOM 723 O O . ASP A 1 93 ? 14.717 13.578 -4.610 1.00 69.12 93 ASP A O 1
ATOM 727 N N . GLY A 1 94 ? 16.265 14.817 -5.633 1.00 74.56 94 GLY A N 1
ATOM 728 C CA . GLY A 1 94 ? 15.760 16.092 -5.110 1.00 74.56 94 GLY A CA 1
ATOM 729 C C . GLY A 1 94 ? 14.310 16.400 -5.508 1.00 74.56 94 GLY A C 1
ATOM 730 O O . GLY A 1 94 ? 13.553 16.914 -4.691 1.00 74.56 94 GLY A O 1
ATOM 731 N N . GLN A 1 95 ? 13.893 16.038 -6.726 1.00 76.56 95 GLN A N 1
ATOM 732 C CA . GLN A 1 95 ? 12.515 16.237 -7.196 1.00 76.56 95 GLN A CA 1
ATOM 733 C C . GLN A 1 95 ? 11.554 15.227 -6.555 1.00 76.56 95 GLN A C 1
ATOM 735 O O . GLN A 1 95 ? 10.420 15.577 -6.226 1.00 76.56 95 GLN A O 1
ATOM 740 N N . VAL A 1 96 ? 12.035 14.002 -6.312 1.00 75.94 96 VAL A N 1
ATOM 741 C CA . VAL A 1 96 ? 11.313 12.966 -5.558 1.00 75.94 96 VAL A CA 1
ATOM 742 C C . VAL A 1 96 ? 11.042 13.423 -4.129 1.00 75.94 96 VAL A C 1
ATOM 744 O O . VAL A 1 96 ? 9.904 13.368 -3.664 1.00 75.94 96 VAL A O 1
ATOM 747 N N . VAL A 1 97 ? 12.069 13.945 -3.457 1.00 79.00 97 VAL A N 1
ATOM 748 C CA . VAL A 1 97 ? 11.961 14.452 -2.086 1.00 79.00 97 VAL A CA 1
ATOM 749 C C . VAL A 1 97 ? 11.003 15.640 -2.007 1.00 79.00 97 VAL A C 1
ATOM 751 O O . VAL A 1 97 ? 10.157 15.662 -1.118 1.00 79.00 97 VAL A O 1
ATOM 754 N N . SER A 1 98 ? 11.069 16.596 -2.939 1.00 81.25 98 SER A N 1
ATOM 755 C CA . SER A 1 98 ? 10.138 17.734 -2.961 1.00 81.25 98 SER A CA 1
ATOM 756 C C . SER A 1 98 ? 8.681 17.296 -3.127 1.00 81.25 98 SER A C 1
ATOM 758 O O . SER A 1 98 ? 7.828 17.736 -2.361 1.00 81.25 98 SER A O 1
ATOM 760 N N . ALA A 1 99 ? 8.398 16.383 -4.060 1.00 79.81 99 ALA A N 1
ATOM 761 C CA . ALA A 1 99 ? 7.045 15.871 -4.277 1.00 79.81 99 ALA A CA 1
ATOM 762 C C . ALA A 1 99 ? 6.502 15.092 -3.063 1.00 79.81 99 ALA A C 1
ATOM 764 O O . ALA A 1 99 ? 5.324 15.212 -2.720 1.00 79.81 99 ALA A O 1
ATOM 765 N N . LEU A 1 100 ? 7.355 14.311 -2.385 1.00 78.62 100 LEU A N 1
ATOM 766 C CA . LEU A 1 100 ? 6.992 13.632 -1.137 1.00 78.62 100 LEU A CA 1
ATOM 767 C C . LEU A 1 100 ? 6.708 14.637 -0.016 1.00 78.62 100 LEU A C 1
ATOM 769 O O . LEU A 1 100 ? 5.705 14.502 0.682 1.00 78.62 100 LEU A O 1
ATOM 773 N N . PHE A 1 101 ? 7.534 15.677 0.113 1.00 81.38 101 PHE A N 1
ATOM 774 C CA . PHE A 1 101 ? 7.366 16.712 1.132 1.00 81.38 101 PHE A CA 1
ATOM 775 C C . PHE A 1 101 ? 6.071 17.513 0.933 1.00 81.38 101 PHE A C 1
ATOM 777 O O . PHE A 1 101 ? 5.357 17.799 1.893 1.00 81.38 101 PHE A O 1
ATOM 784 N N . GLU A 1 102 ? 5.714 17.831 -0.313 1.00 82.81 102 GLU A N 1
ATOM 785 C CA . GLU A 1 102 ? 4.434 18.467 -0.647 1.00 82.81 102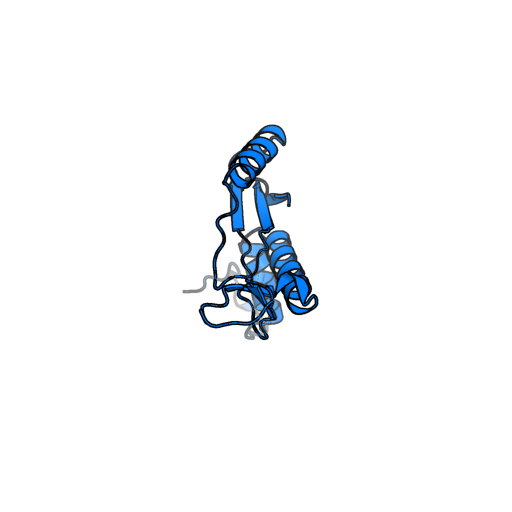 GLU A CA 1
ATOM 786 C C . GLU A 1 102 ? 3.237 17.571 -0.302 1.00 82.81 102 GLU A C 1
ATOM 788 O O . GLU A 1 102 ? 2.228 18.042 0.230 1.00 82.81 102 GLU A O 1
ATOM 793 N N . TRP A 1 103 ? 3.349 16.265 -0.554 1.00 78.00 103 TRP A N 1
ATOM 794 C CA . TRP A 1 103 ? 2.309 15.299 -0.207 1.00 78.00 103 TRP A CA 1
ATOM 795 C C . TRP A 1 103 ? 2.136 15.121 1.311 1.00 78.00 103 TRP A C 1
ATOM 797 O O . TRP A 1 103 ? 1.001 14.997 1.801 1.00 78.00 103 TRP A O 1
ATOM 807 N N . GLU A 1 104 ? 3.241 15.122 2.061 1.00 72.56 104 GLU A N 1
ATOM 808 C CA . GLU A 1 104 ? 3.245 15.080 3.528 1.00 72.56 104 GLU A CA 1
ATOM 809 C C . GLU A 1 104 ? 2.730 16.382 4.152 1.00 72.56 104 GLU A C 1
ATOM 811 O O . GLU A 1 104 ? 2.022 16.336 5.158 1.00 72.56 104 GLU A O 1
ATOM 816 N N . GLY A 1 105 ? 3.014 17.533 3.533 1.00 67.94 105 GLY A N 1
ATOM 817 C CA . GLY A 1 105 ? 2.635 18.862 4.023 1.00 67.94 105 GLY A CA 1
ATOM 818 C C . GLY A 1 105 ? 1.124 19.120 4.096 1.00 67.94 105 GLY A C 1
ATOM 819 O O . GLY A 1 105 ? 0.684 20.070 4.747 1.00 67.94 105 GLY A O 1
ATOM 820 N N . GLY A 1 106 ? 0.302 18.270 3.475 1.00 66.50 106 GLY A N 1
ATOM 821 C CA . GLY A 1 106 ? -1.149 18.306 3.632 1.00 66.50 106 GLY A CA 1
ATOM 822 C C . GLY A 1 106 ? -1.575 17.818 5.017 1.00 66.50 106 GLY A C 1
ATOM 823 O O . GLY A 1 106 ? -1.431 16.630 5.324 1.00 66.50 106 GLY A O 1
ATOM 824 N N . ALA A 1 107 ? -2.156 18.716 5.824 1.00 58.25 107 ALA A N 1
ATOM 825 C CA . ALA A 1 107 ? -2.654 18.404 7.163 1.00 58.25 107 ALA A CA 1
ATOM 826 C C . ALA A 1 107 ? -3.496 17.110 7.157 1.00 58.25 107 ALA A C 1
ATOM 828 O O . ALA A 1 107 ? -4.391 16.967 6.310 1.00 58.25 107 ALA A O 1
ATOM 829 N N . PRO A 1 108 ? -3.236 16.157 8.074 1.00 61.03 108 PRO A N 1
ATOM 830 C CA . PRO A 1 108 ? -3.997 14.918 8.137 1.00 61.03 108 PRO A CA 1
ATOM 831 C C . PRO A 1 108 ? -5.474 15.252 8.357 1.00 61.03 108 PRO A C 1
ATOM 833 O O . PRO A 1 108 ? -5.880 15.757 9.402 1.00 61.03 108 PRO A O 1
ATOM 836 N N . THR A 1 109 ? -6.282 15.019 7.324 1.00 60.75 109 THR A N 1
ATOM 837 C CA . THR A 1 109 ? -7.722 15.245 7.392 1.00 60.75 109 THR A CA 1
ATOM 838 C C . THR A 1 109 ? -8.344 14.020 8.030 1.00 60.75 109 THR A C 1
ATOM 840 O O . THR A 1 109 ? -8.405 12.962 7.405 1.00 60.75 109 THR A O 1
ATOM 843 N N . TYR A 1 110 ? -8.811 14.171 9.267 1.00 64.31 110 TYR A N 1
ATOM 844 C CA . TYR A 1 110 ? -9.524 13.114 9.969 1.00 64.31 110 TYR A CA 1
ATOM 845 C C . TYR A 1 110 ? -10.748 12.668 9.162 1.00 64.31 110 TYR A C 1
ATOM 847 O O . TYR A 1 110 ? -11.685 13.439 8.927 1.00 64.31 110 TYR A O 1
ATOM 855 N N . MET A 1 111 ? -10.752 11.403 8.748 1.00 65.12 111 MET A N 1
ATOM 856 C CA . MET A 1 111 ? -11.829 10.825 7.954 1.00 65.12 111 MET A CA 1
ATOM 857 C C . MET A 1 111 ? -12.566 9.784 8.789 1.00 65.12 111 MET A C 1
ATOM 859 O O . MET A 1 111 ? -12.170 8.627 8.858 1.00 65.12 111 MET A O 1
ATOM 863 N N . ARG A 1 112 ? -13.727 10.164 9.338 1.00 63.03 112 ARG A N 1
ATOM 864 C CA . ARG A 1 112 ? -14.577 9.382 10.274 1.00 63.03 112 ARG A CA 1
ATOM 865 C C . ARG A 1 112 ? -14.953 7.944 9.834 1.00 63.03 112 ARG A C 1
ATOM 867 O O . ARG A 1 112 ? -15.605 7.227 10.584 1.00 63.03 112 ARG A O 1
ATOM 874 N N . LYS A 1 113 ? -14.620 7.521 8.609 1.00 66.12 113 LYS A N 1
ATOM 875 C CA . LYS A 1 113 ? -14.915 6.192 8.034 1.00 66.12 113 LYS A CA 1
ATOM 876 C C . LYS A 1 113 ? -13.704 5.491 7.406 1.00 66.12 113 LYS A C 1
ATOM 878 O O . LYS A 1 113 ? -13.880 4.432 6.805 1.00 66.12 113 LYS A O 1
ATOM 883 N N . GLN A 1 114 ? -12.508 6.065 7.490 1.00 67.69 114 GLN A N 1
ATOM 884 C CA . GLN A 1 114 ? -11.300 5.474 6.919 1.00 67.69 114 GLN A CA 1
ATOM 885 C C . GLN A 1 114 ? -10.243 5.333 8.009 1.00 67.69 114 GLN A C 1
ATOM 887 O O . GLN A 1 114 ? -10.140 6.218 8.852 1.00 67.69 114 GLN A O 1
ATOM 892 N N . PRO A 1 115 ? -9.498 4.219 8.045 1.00 69.38 115 PRO A N 1
ATOM 893 C CA . PRO A 1 115 ? -8.419 4.104 9.006 1.00 69.38 115 PRO A CA 1
ATOM 894 C C . PRO A 1 115 ? -7.315 5.125 8.714 1.00 69.38 115 PRO A C 1
ATOM 896 O O . PRO A 1 115 ? -7.029 5.407 7.550 1.00 69.38 115 PRO A O 1
ATOM 899 N N . GLU A 1 116 ? -6.681 5.630 9.769 1.00 71.69 116 GLU A N 1
ATOM 900 C CA . GLU A 1 116 ? -5.644 6.669 9.708 1.00 71.69 116 GLU A CA 1
ATOM 901 C C . GLU A 1 116 ? -4.295 6.081 9.259 1.00 71.69 116 GLU A C 1
ATOM 903 O O . GLU A 1 116 ? -3.336 5.987 10.023 1.00 71.69 116 GLU A O 1
ATOM 908 N N . HIS A 1 117 ? -4.230 5.617 8.011 1.00 71.06 117 HIS A N 1
ATOM 909 C CA . HIS A 1 117 ? -2.983 5.229 7.363 1.00 71.06 117 HIS A CA 1
ATOM 910 C C . HIS A 1 117 ? -2.896 5.830 5.962 1.00 71.06 117 HIS A C 1
ATOM 912 O O . HIS A 1 117 ? -3.837 5.767 5.169 1.00 71.06 117 HIS A O 1
ATOM 918 N N . ARG A 1 118 ? -1.735 6.401 5.643 1.00 71.88 118 ARG A N 1
ATOM 919 C CA . ARG A 1 118 ? -1.411 6.934 4.321 1.00 71.88 118 ARG A CA 1
ATOM 920 C C . ARG A 1 118 ? -0.076 6.338 3.899 1.00 71.88 118 ARG A C 1
ATOM 922 O O . ARG A 1 118 ? 0.878 6.402 4.661 1.00 71.88 118 ARG A O 1
ATOM 929 N N . VAL A 1 119 ? -0.030 5.760 2.704 1.00 80.06 119 VAL A N 1
ATOM 930 C CA . VAL A 1 119 ? 1.216 5.349 2.050 1.00 80.06 119 VAL A CA 1
ATOM 931 C C . VAL A 1 119 ? 1.210 5.908 0.642 1.00 80.06 119 VAL A C 1
ATOM 933 O O . VAL A 1 119 ? 0.193 5.829 -0.060 1.00 80.06 119 VAL A O 1
ATOM 936 N N . CYS A 1 120 ? 2.341 6.483 0.260 1.00 80.56 120 CYS A N 1
ATOM 937 C CA . CYS A 1 120 ? 2.594 6.990 -1.070 1.00 80.56 120 CYS A CA 1
ATOM 938 C C . CYS A 1 120 ? 3.673 6.131 -1.729 1.00 80.56 120 CYS A C 1
ATOM 940 O O . CYS A 1 120 ? 4.683 5.826 -1.112 1.00 80.56 120 CYS A O 1
ATOM 942 N N . LEU A 1 121 ? 3.442 5.728 -2.974 1.00 80.56 121 LEU A N 1
ATOM 943 C CA . LEU A 1 121 ? 4.464 5.161 -3.841 1.00 80.56 121 LEU A CA 1
ATOM 944 C C . LEU A 1 121 ? 4.805 6.214 -4.882 1.00 80.56 121 LEU A C 1
ATOM 946 O O . LEU A 1 121 ? 3.961 6.600 -5.694 1.00 80.56 121 LEU A O 1
ATOM 950 N N . CYS A 1 122 ? 6.035 6.684 -4.827 1.00 78.00 122 CYS A N 1
ATOM 951 C CA . CYS A 1 122 ? 6.573 7.668 -5.730 1.00 78.00 122 CYS A CA 1
ATOM 952 C C . CYS A 1 122 ? 7.371 6.964 -6.823 1.00 78.00 122 CYS A C 1
ATOM 954 O O . CYS A 1 122 ? 8.221 6.135 -6.516 1.00 78.00 122 CYS A O 1
ATOM 956 N N . ILE A 1 123 ? 7.054 7.231 -8.086 1.00 77.81 123 ILE A N 1
ATOM 957 C CA . ILE A 1 123 ? 7.595 6.492 -9.227 1.00 77.81 123 ILE A CA 1
ATOM 958 C C . ILE A 1 123 ? 8.181 7.486 -10.217 1.00 77.81 123 ILE A C 1
ATOM 960 O O . ILE A 1 123 ? 7.470 8.377 -10.685 1.00 77.81 123 ILE A O 1
ATOM 964 N N . THR A 1 124 ? 9.465 7.333 -10.526 1.00 79.31 124 THR A N 1
ATOM 965 C CA . THR A 1 124 ? 10.171 8.174 -11.501 1.00 79.31 124 THR A CA 1
ATOM 966 C C . THR A 1 124 ? 9.859 7.747 -12.935 1.00 79.31 124 THR A C 1
ATOM 968 O O . THR A 1 124 ? 9.358 6.646 -13.179 1.00 79.31 124 THR A O 1
ATOM 971 N N . ALA A 1 125 ? 10.206 8.589 -13.912 1.00 71.69 125 ALA A N 1
ATOM 972 C CA . ALA A 1 125 ? 10.087 8.270 -15.339 1.00 71.69 125 ALA A CA 1
ATOM 973 C C . ALA A 1 125 ? 10.877 7.008 -15.745 1.00 71.69 125 ALA A C 1
ATOM 975 O O . ALA A 1 125 ? 10.458 6.269 -16.634 1.00 71.69 125 ALA A O 1
ATOM 976 N N . SER A 1 126 ? 11.980 6.732 -15.047 1.00 71.00 126 SER A N 1
ATOM 977 C CA . SER A 1 126 ? 12.817 5.537 -15.200 1.00 71.00 126 SER A CA 1
ATOM 978 C C . SER A 1 126 ? 12.255 4.280 -14.520 1.00 71.00 126 SER A C 1
ATOM 980 O O . SER A 1 126 ? 12.823 3.201 -14.672 1.00 71.00 126 SER A O 1
ATOM 982 N N . GLY A 1 127 ? 11.137 4.392 -13.795 1.00 65.25 127 GLY A N 1
ATOM 983 C CA . GLY A 1 127 ? 10.456 3.268 -13.149 1.00 65.25 127 GLY A CA 1
ATOM 984 C C . GLY A 1 127 ? 10.950 2.930 -11.741 1.00 65.25 127 GLY A C 1
ATOM 985 O O . GLY A 1 127 ? 10.438 1.983 -11.145 1.00 65.25 127 GLY A O 1
ATOM 986 N N . TRP A 1 128 ? 11.891 3.701 -11.183 1.00 72.12 128 TRP A N 1
ATOM 987 C CA . TRP A 1 128 ? 12.338 3.534 -9.797 1.00 72.12 128 TRP A CA 1
ATOM 988 C C . TRP A 1 128 ? 11.248 3.940 -8.814 1.00 72.12 128 TRP A C 1
ATOM 990 O O . TRP A 1 128 ? 10.498 4.887 -9.062 1.00 72.12 128 TRP A O 1
ATOM 1000 N N . ILE A 1 129 ? 11.173 3.225 -7.689 1.00 67.44 129 ILE A N 1
ATOM 1001 C CA . ILE A 1 129 ? 10.129 3.412 -6.681 1.00 67.44 129 ILE A CA 1
ATOM 1002 C C . ILE A 1 129 ? 10.723 3.862 -5.356 1.00 67.44 129 ILE A C 1
ATOM 1004 O O . ILE A 1 129 ? 11.627 3.230 -4.818 1.00 67.44 129 ILE A O 1
ATOM 1008 N N . TYR A 1 130 ? 10.128 4.912 -4.801 1.00 72.12 130 TYR A N 1
ATOM 1009 C CA . TYR A 1 130 ? 10.420 5.464 -3.486 1.00 72.12 130 TYR A CA 1
ATOM 1010 C C . TYR A 1 130 ? 9.127 5.446 -2.657 1.00 72.12 130 TYR A C 1
ATOM 1012 O O . TYR A 1 130 ? 8.035 5.643 -3.201 1.00 72.12 130 TYR A O 1
ATOM 1020 N N . SER A 1 131 ? 9.219 5.173 -1.357 1.00 63.75 131 SER A N 1
ATOM 1021 C CA . SER A 1 131 ? 8.061 5.047 -0.456 1.00 63.75 131 SER A CA 1
ATOM 1022 C C . SER A 1 131 ? 8.326 5.642 0.909 1.00 63.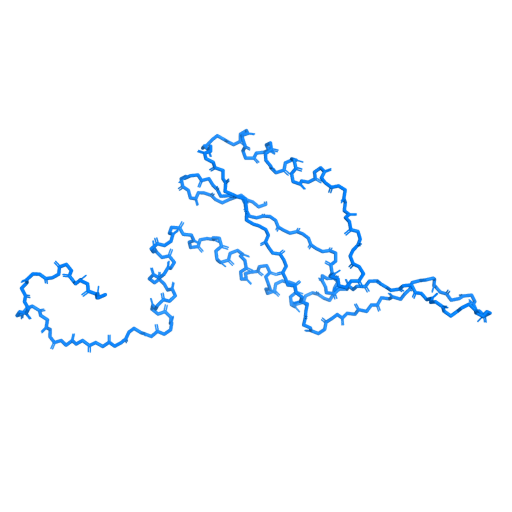75 131 SER A C 1
ATOM 1024 O O . SER A 1 131 ? 9.455 5.394 1.391 1.00 63.75 131 SER A O 1
#

Secondary structure (DSSP, 8-state):
----S---GGG-----PPPHHHHHHHHHHHTT-HHHHHHHHHHHHHHHH-GGGGEEEEE----SS----SEEEEE-SSPPP-EEEEEES--SHHHHHHHHHHHHTS-----TTS-S--EEEEEETT--EE-

Radius of gyration: 22.59 Å; chains: 1; bounding box: 43×45×73 Å